Protein AF-A0A9J6EIH0-F1 (afdb_monomer)

Sequence (107 aa):
MSEAVHRKGAPLRNCWAFIDGTARPICRPSQDQRLYFSGHKRLHVLKYQSLMCPNGLTCQLDGPYTGRRHDAGILRDSQLYEKLDALALDKKFVIYGDPAYPLRPLL

Solvent-accessible surface area (backbone atoms only — not comparable to full-atom values): 6134 Å² total; per-residue (Å²): 108,20,59,61,49,25,76,74,68,44,91,52,69,40,39,58,34,35,44,50,73,48,73,43,80,49,76,83,54,94,64,72,44,75,46,25,35,18,81,91,79,71,43,32,23,39,24,31,43,36,34,30,31,86,88,71,48,75,76,44,78,46,73,83,36,54,23,60,63,50,60,44,54,49,51,62,75,65,42,52,63,64,57,45,63,74,67,38,80,93,57,83,50,23,31,48,60,59,88,67,47,77,91,47,92,54,72

Nearest PDB structures (foldseek):
  5uka-assembly1_B  TM=4.154E-01  e=6.090E-01  Salmonella enterica subsp. enterica serovar Typhimurium str. LT2
  4ma9-assembly1_B  TM=4.136E-01  e=5.708E-01  Salmonella enterica subsp. enterica serovar Typhimurium
  5y63-assembly1_A  TM=3.978E-01  e=1.022E+00  Enterococcus faecalis V583
  5hqp-assembly1_B  TM=3.906E-01  e=8.417E-01  Homo sapiens
  3sbc-assembly1_E  TM=3.090E-01  e=8.417E-01  Saccharomyces cerevisiae

Structure (mmCIF, N/CA/C/O backbone):
data_AF-A0A9J6EIH0-F1
#
_entry.id   AF-A0A9J6EIH0-F1
#
loop_
_atom_site.group_PDB
_atom_site.id
_atom_site.type_symbol
_atom_site.label_atom_id
_atom_site.label_alt_id
_atom_site.label_comp_id
_atom_site.label_asym_id
_atom_site.label_entity_id
_atom_site.label_seq_id
_atom_site.pdbx_PDB_ins_code
_atom_site.Cartn_x
_atom_site.Cartn_y
_atom_site.Cartn_z
_atom_site.occupancy
_atom_site.B_iso_or_equiv
_atom_site.auth_seq_id
_atom_site.auth_comp_id
_atom_site.auth_asym_id
_atom_site.auth_atom_id
_atom_site.pdbx_PDB_model_num
ATOM 1 N N . MET A 1 1 ? -12.196 -8.267 16.743 1.00 66.38 1 MET A N 1
ATOM 2 C CA . MET A 1 1 ? -10.875 -8.243 16.071 1.00 66.38 1 MET A CA 1
ATOM 3 C C . MET A 1 1 ? -10.103 -6.987 16.442 1.00 66.38 1 MET A C 1
ATOM 5 O O . MET A 1 1 ? -9.006 -7.121 16.964 1.00 66.38 1 MET A O 1
ATOM 9 N N . SER A 1 2 ? -10.696 -5.800 16.298 1.00 79.88 2 SER A N 1
ATOM 10 C CA . SER A 1 2 ? -10.081 -4.532 16.719 1.00 79.88 2 SER A CA 1
ATOM 11 C C . SER A 1 2 ? -9.688 -4.478 18.205 1.00 79.88 2 SER A C 1
ATOM 13 O O . SER A 1 2 ? -8.627 -3.971 18.543 1.00 79.88 2 SER A O 1
ATOM 15 N N . GLU A 1 3 ? -10.482 -5.091 19.088 1.00 84.44 3 GLU A N 1
ATOM 16 C CA . GLU A 1 3 ? -10.180 -5.192 20.525 1.00 84.44 3 GLU A CA 1
ATOM 17 C C . GLU A 1 3 ? -8.858 -5.925 20.813 1.00 84.44 3 GLU A C 1
ATOM 19 O O . GLU A 1 3 ? -8.098 -5.527 21.690 1.00 84.44 3 GLU A O 1
ATOM 24 N N . ALA A 1 4 ? -8.540 -6.978 20.052 1.00 84.56 4 ALA A N 1
ATOM 25 C CA . ALA A 1 4 ? -7.280 -7.700 20.217 1.00 84.56 4 ALA A CA 1
ATOM 26 C C . ALA A 1 4 ? -6.082 -6.841 19.780 1.00 84.56 4 ALA A C 1
ATOM 28 O O . ALA A 1 4 ? -5.045 -6.860 20.438 1.00 84.56 4 ALA A O 1
ATOM 29 N N . VAL A 1 5 ? -6.251 -6.050 18.714 1.00 86.94 5 VAL A N 1
ATOM 30 C CA . VAL A 1 5 ? -5.249 -5.085 18.237 1.00 86.94 5 VAL A CA 1
ATOM 31 C C . VAL A 1 5 ? -5.032 -3.981 19.281 1.00 86.94 5 VAL A C 1
ATOM 33 O O . VAL A 1 5 ? -3.892 -3.689 19.637 1.00 86.94 5 VAL A O 1
ATOM 36 N N . HIS A 1 6 ? -6.109 -3.441 19.861 1.00 88.88 6 HIS A N 1
ATOM 37 C CA . HIS A 1 6 ? -6.043 -2.445 20.937 1.00 88.88 6 HIS A CA 1
ATOM 38 C C . HIS A 1 6 ? -5.344 -2.985 22.192 1.00 88.88 6 HIS A C 1
ATOM 40 O O . HIS A 1 6 ? -4.426 -2.354 22.709 1.00 88.88 6 HIS A O 1
ATOM 46 N N . ARG A 1 7 ? -5.691 -4.201 22.640 1.00 90.56 7 ARG A N 1
ATOM 47 C CA . ARG A 1 7 ? -5.036 -4.866 23.785 1.00 90.56 7 ARG A CA 1
ATOM 48 C C . ARG A 1 7 ? -3.545 -5.114 23.579 1.00 90.56 7 ARG A C 1
ATOM 50 O O . ARG A 1 7 ? -2.813 -5.237 24.556 1.00 90.56 7 ARG A O 1
ATOM 57 N N . LYS A 1 8 ? -3.089 -5.200 22.329 1.00 88.62 8 LYS A N 1
ATOM 58 C CA . LYS A 1 8 ? -1.666 -5.300 21.978 1.00 88.62 8 LYS A CA 1
ATOM 59 C C . LYS A 1 8 ? -0.943 -3.947 21.956 1.00 88.62 8 LYS A C 1
ATOM 61 O O . LYS A 1 8 ? 0.248 -3.927 21.669 1.00 88.62 8 LYS A O 1
ATOM 66 N N . GLY A 1 9 ? -1.621 -2.851 22.302 1.00 89.06 9 GLY A N 1
ATOM 67 C CA . GLY A 1 9 ? -1.029 -1.520 22.458 1.00 89.06 9 GLY A CA 1
ATOM 68 C C . GLY A 1 9 ? -1.378 -0.532 21.346 1.00 89.06 9 GLY A C 1
ATOM 69 O O . GLY A 1 9 ? -0.853 0.577 21.345 1.00 89.06 9 GLY A O 1
ATOM 70 N N . ALA A 1 10 ? -2.255 -0.893 20.404 1.00 88.25 10 ALA A N 1
ATOM 71 C CA . ALA A 1 10 ? -2.708 0.061 19.400 1.00 88.25 10 ALA A CA 1
ATOM 72 C C . ALA A 1 10 ? -3.577 1.168 20.025 1.00 88.25 10 ALA A C 1
ATOM 74 O O . ALA A 1 10 ? -4.452 0.864 20.837 1.00 88.25 10 ALA A O 1
ATOM 75 N N . PRO A 1 11 ? -3.417 2.439 19.622 1.00 87.56 11 PRO A N 1
ATOM 76 C CA . PRO A 1 11 ? -4.151 3.551 20.225 1.00 87.56 11 PRO A CA 1
ATOM 77 C C . PRO A 1 11 ? -5.651 3.542 19.897 1.00 87.56 11 PRO A C 1
ATOM 79 O O . PRO A 1 11 ? -6.459 3.980 20.715 1.00 87.56 11 PRO A O 1
ATOM 82 N N . LEU A 1 12 ? -6.046 3.035 18.723 1.00 87.44 12 LEU A N 1
ATOM 83 C CA . LEU A 1 12 ? -7.437 3.069 18.264 1.00 87.44 12 LEU A CA 1
ATOM 84 C C . LEU A 1 12 ? -8.148 1.736 18.508 1.00 87.44 12 LEU A C 1
ATOM 86 O O . LEU A 1 12 ? -7.576 0.655 18.374 1.00 87.44 12 LEU A O 1
ATOM 90 N N . ARG A 1 13 ? -9.442 1.825 18.828 1.00 86.38 13 ARG A N 1
ATOM 91 C CA . ARG A 1 13 ? -10.303 0.674 19.161 1.00 86.38 13 ARG A CA 1
A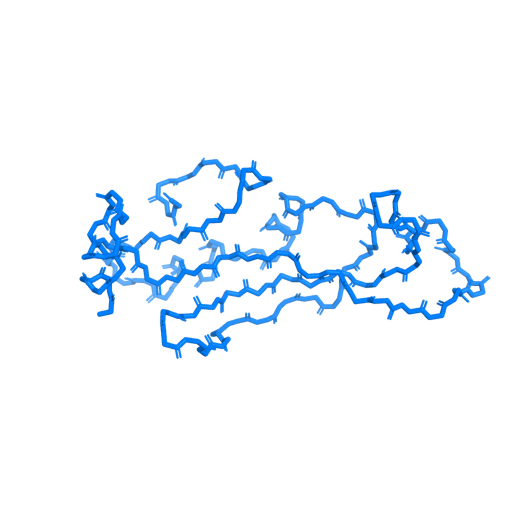TOM 92 C C . ARG A 1 13 ? -11.036 0.073 17.964 1.00 86.38 13 ARG A C 1
ATOM 94 O O . ARG A 1 13 ? -11.700 -0.952 18.099 1.00 86.38 13 ARG A O 1
ATOM 101 N N . ASN A 1 14 ? -10.932 0.704 16.800 1.00 87.00 14 ASN A N 1
ATOM 102 C CA . ASN A 1 14 ? -11.656 0.367 15.575 1.00 87.00 14 ASN A CA 1
ATOM 103 C C . ASN A 1 14 ? -10.727 -0.010 14.405 1.00 87.00 14 ASN A C 1
ATOM 105 O O . ASN A 1 14 ? -11.162 0.015 13.254 1.00 87.00 14 ASN A O 1
ATOM 109 N N . CYS A 1 15 ? -9.475 -0.391 14.689 1.00 88.00 15 CYS A N 1
ATOM 110 C CA . CYS A 1 15 ? -8.572 -0.939 13.677 1.00 88.00 15 CYS A CA 1
ATOM 111 C C . CYS A 1 15 ? -9.110 -2.278 13.143 1.00 88.00 15 CYS A C 1
ATOM 113 O O . CYS A 1 15 ? -9.326 -3.220 13.913 1.00 88.00 15 CYS A O 1
ATOM 115 N N . TRP A 1 16 ? -9.351 -2.360 11.836 1.00 85.81 16 TRP A N 1
ATOM 116 C CA . TRP A 1 16 ? -9.971 -3.521 11.193 1.00 85.81 16 TRP A CA 1
ATOM 117 C C . TRP A 1 16 ? -9.024 -4.288 10.273 1.00 85.81 16 TRP A C 1
ATOM 119 O O . TRP A 1 16 ? -9.268 -5.469 10.042 1.00 85.81 16 TRP A O 1
ATOM 129 N N . ALA A 1 17 ? -7.969 -3.644 9.771 1.00 90.56 17 ALA A N 1
ATOM 130 C CA . ALA A 1 17 ? -6.999 -4.242 8.868 1.00 90.56 17 ALA A CA 1
ATOM 131 C C . ALA A 1 17 ? -5.685 -3.448 8.836 1.00 90.56 17 ALA A C 1
ATOM 133 O O . ALA A 1 17 ? -5.590 -2.346 9.377 1.00 90.56 17 ALA A O 1
ATOM 134 N N . PHE A 1 18 ? -4.685 -4.018 8.173 1.00 92.25 18 PHE A N 1
ATOM 135 C CA . PHE A 1 18 ? -3.362 -3.445 7.980 1.00 92.25 18 PHE A CA 1
ATOM 136 C C . PHE A 1 18 ? -3.057 -3.362 6.486 1.00 92.25 18 PHE A C 1
ATOM 138 O O . PHE A 1 18 ? -3.243 -4.350 5.775 1.00 92.25 18 PHE A O 1
ATOM 145 N N . ILE A 1 19 ? -2.604 -2.208 6.007 1.00 92.81 19 ILE A N 1
ATOM 146 C CA . ILE A 1 19 ? -2.193 -1.997 4.620 1.00 92.81 19 ILE A CA 1
ATOM 147 C C . ILE A 1 19 ? -0.674 -2.016 4.517 1.00 92.81 19 ILE A C 1
ATOM 149 O O . ILE A 1 19 ? 0.019 -1.345 5.279 1.00 92.81 19 ILE A O 1
ATOM 153 N N . ASP A 1 20 ? -0.158 -2.769 3.551 1.00 92.50 20 ASP A N 1
ATOM 154 C CA . ASP A 1 20 ? 1.274 -2.795 3.270 1.00 92.50 20 ASP A CA 1
ATOM 155 C C . ASP A 1 20 ? 1.566 -2.995 1.778 1.00 92.50 20 ASP A C 1
ATOM 157 O O . ASP A 1 20 ? 0.814 -3.652 1.046 1.00 92.50 20 ASP A O 1
ATOM 161 N N . GLY A 1 21 ? 2.669 -2.394 1.330 1.00 92.81 21 GLY A N 1
ATOM 162 C CA . GLY A 1 21 ? 3.218 -2.525 -0.011 1.00 92.81 21 GLY A CA 1
ATOM 163 C C . GLY A 1 21 ? 4.305 -3.599 -0.063 1.00 92.81 21 GLY A C 1
ATOM 164 O O . GLY A 1 21 ? 5.398 -3.436 0.469 1.00 92.81 21 GLY A O 1
ATOM 165 N N . THR A 1 22 ? 4.069 -4.691 -0.788 1.00 92.62 22 THR A N 1
ATOM 166 C CA . THR A 1 22 ? 5.065 -5.754 -0.983 1.00 92.62 22 THR A CA 1
ATOM 167 C C . THR A 1 22 ? 5.743 -5.643 -2.345 1.00 92.62 22 THR A C 1
ATOM 169 O O . THR A 1 22 ? 5.092 -5.647 -3.389 1.00 92.62 22 THR A O 1
ATOM 172 N N . ALA A 1 23 ? 7.078 -5.628 -2.356 1.00 94.62 23 ALA A N 1
ATOM 173 C CA . ALA A 1 23 ? 7.877 -5.740 -3.575 1.00 94.62 23 ALA A CA 1
ATOM 174 C C . ALA A 1 23 ? 8.283 -7.202 -3.828 1.00 94.62 23 ALA A C 1
ATOM 176 O O . ALA A 1 23 ? 8.976 -7.814 -3.015 1.00 94.62 23 ALA A O 1
ATOM 177 N N . ARG A 1 24 ? 7.878 -7.762 -4.970 1.00 96.12 24 ARG A N 1
ATOM 178 C CA . ARG A 1 24 ? 8.217 -9.119 -5.416 1.00 96.12 24 ARG A CA 1
ATOM 179 C C . ARG A 1 24 ? 9.326 -9.060 -6.472 1.00 96.12 24 ARG A C 1
ATOM 181 O O . ARG A 1 24 ? 9.097 -8.467 -7.528 1.00 96.12 24 ARG A O 1
ATOM 188 N N . PRO A 1 25 ? 10.509 -9.642 -6.207 1.00 96.81 25 PRO A N 1
ATOM 189 C CA . PRO A 1 25 ? 11.594 -9.724 -7.181 1.00 96.81 25 PRO A CA 1
ATOM 190 C C . PRO A 1 25 ? 11.160 -10.393 -8.486 1.00 96.81 25 PRO A C 1
ATOM 192 O O . PRO A 1 25 ? 10.445 -11.393 -8.465 1.00 96.81 25 PRO A O 1
ATOM 195 N N . ILE A 1 26 ? 11.638 -9.862 -9.607 1.00 96.81 26 ILE A N 1
ATOM 196 C CA . ILE A 1 26 ? 11.500 -10.449 -10.942 1.00 96.81 26 ILE A CA 1
ATOM 197 C C . ILE A 1 26 ? 12.856 -10.476 -11.654 1.00 96.81 26 ILE A C 1
ATOM 199 O O . ILE A 1 26 ? 13.788 -9.750 -11.293 1.00 96.81 26 ILE A O 1
ATOM 203 N N . CYS A 1 27 ? 12.963 -11.294 -12.702 1.00 96.75 27 CYS A N 1
ATOM 204 C CA . CYS A 1 27 ? 14.090 -11.228 -13.627 1.00 96.75 27 CYS A CA 1
ATOM 205 C C . CYS A 1 27 ? 14.175 -9.839 -14.279 1.00 96.75 27 CYS A C 1
ATOM 207 O O . CYS A 1 27 ? 13.167 -9.148 -14.430 1.00 96.75 27 CYS A O 1
ATOM 209 N N . ARG A 1 28 ? 15.382 -9.433 -14.691 1.00 96.19 28 ARG A N 1
ATOM 210 C CA . ARG A 1 28 ? 15.587 -8.183 -15.437 1.00 96.19 28 ARG A CA 1
ATOM 211 C C . ARG A 1 28 ? 14.772 -8.240 -16.738 1.00 96.19 28 ARG A C 1
ATOM 213 O O . ARG A 1 28 ? 15.084 -9.085 -17.576 1.00 96.19 28 ARG A O 1
ATOM 220 N N . PRO A 1 29 ? 13.771 -7.367 -16.934 1.00 94.88 29 PRO A N 1
ATOM 221 C CA . PRO A 1 29 ? 12.986 -7.389 -18.158 1.00 94.88 29 PRO A CA 1
ATOM 222 C C . PRO A 1 29 ? 13.800 -6.813 -19.324 1.00 94.88 29 PRO A C 1
ATOM 224 O O . PRO A 1 29 ? 14.678 -5.965 -19.133 1.00 94.88 29 PRO A O 1
ATOM 227 N N . SER A 1 30 ? 13.514 -7.299 -20.532 1.00 96.62 30 SER A N 1
ATOM 228 C CA . SER A 1 30 ? 14.168 -6.866 -21.774 1.00 96.62 30 SER A CA 1
ATOM 229 C C . SER A 1 30 ? 13.670 -5.505 -22.268 1.00 96.62 30 SER A C 1
ATOM 231 O O . SER A 1 30 ? 14.414 -4.787 -22.930 1.00 96.62 30 SER A O 1
ATOM 233 N N . GLN A 1 31 ? 12.437 -5.137 -21.912 1.00 94.50 31 GLN A N 1
ATOM 234 C CA . GLN A 1 31 ? 11.800 -3.857 -22.222 1.00 94.50 31 GLN A CA 1
ATOM 235 C C . GLN A 1 31 ? 11.496 -3.093 -20.928 1.00 94.50 31 GLN A C 1
ATOM 237 O O . GLN A 1 31 ? 11.339 -3.697 -19.867 1.00 94.50 31 GLN A O 1
ATOM 242 N N . ASP A 1 32 ? 11.460 -1.760 -21.006 1.00 93.75 32 ASP A N 1
ATOM 243 C CA . ASP A 1 32 ? 11.060 -0.861 -19.911 1.00 93.75 32 ASP A CA 1
ATOM 244 C C . ASP A 1 32 ? 11.726 -1.122 -18.555 1.00 93.75 32 ASP A C 1
ATOM 246 O O . ASP A 1 32 ? 11.179 -0.852 -17.484 1.00 93.75 32 ASP A O 1
ATOM 250 N N . GLN A 1 33 ? 12.969 -1.599 -18.588 1.00 94.38 33 GLN A N 1
ATOM 251 C CA . GLN A 1 33 ? 13.722 -2.028 -17.415 1.00 94.38 33 GLN A CA 1
ATOM 252 C C . GLN A 1 33 ? 13.700 -1.018 -16.258 1.00 94.38 33 GLN A C 1
ATOM 254 O O . GLN A 1 33 ? 13.550 -1.385 -15.090 1.00 94.38 33 GLN A O 1
ATOM 259 N N . ARG A 1 34 ? 13.820 0.271 -16.585 1.00 94.25 34 ARG A N 1
ATOM 260 C CA . ARG A 1 34 ? 13.842 1.363 -15.604 1.00 94.25 34 ARG A CA 1
ATOM 261 C C . ARG A 1 34 ? 12.523 1.514 -14.841 1.00 94.25 34 ARG A C 1
ATOM 263 O O . ARG A 1 34 ? 12.550 2.015 -13.722 1.00 94.25 34 ARG A O 1
ATOM 270 N N . LEU A 1 35 ? 11.388 1.099 -15.409 1.00 94.94 35 LEU A N 1
ATOM 271 C CA . LEU A 1 35 ? 10.087 1.152 -14.731 1.00 94.94 35 LEU A CA 1
ATOM 272 C C . LEU A 1 35 ? 10.000 0.119 -13.605 1.00 94.94 35 LEU A C 1
ATOM 274 O O . LEU A 1 35 ? 9.407 0.385 -12.558 1.00 94.94 35 LEU A O 1
ATOM 278 N N . TYR A 1 36 ? 10.620 -1.040 -13.808 1.00 95.50 36 TYR A N 1
ATOM 279 C CA . TYR A 1 36 ? 10.580 -2.156 -12.869 1.00 95.50 36 TYR A CA 1
ATOM 280 C C . TYR A 1 36 ? 11.730 -2.148 -11.864 1.00 95.50 36 TYR A C 1
ATOM 282 O O . TYR A 1 36 ? 11.670 -2.857 -10.865 1.00 95.50 36 TYR A O 1
ATOM 290 N N . PHE A 1 37 ? 12.771 -1.347 -12.076 1.00 95.19 37 PHE A N 1
ATOM 291 C CA . PHE A 1 37 ? 13.868 -1.234 -11.121 1.00 95.19 37 PHE A CA 1
ATOM 292 C C . PHE A 1 37 ? 13.459 -0.418 -9.884 1.00 95.19 37 PHE A C 1
ATOM 294 O O . PHE A 1 37 ? 13.132 0.764 -9.982 1.00 95.19 37 PHE A O 1
ATOM 301 N N . SER A 1 38 ? 13.515 -1.032 -8.699 1.00 92.94 38 SER A N 1
ATOM 302 C CA . SER A 1 38 ? 13.333 -0.327 -7.428 1.00 92.94 38 SER A CA 1
ATOM 303 C C . SER A 1 38 ? 14.677 0.165 -6.906 1.00 92.94 38 SER A C 1
ATOM 305 O O . SER A 1 38 ? 15.530 -0.636 -6.532 1.00 92.94 38 SER A O 1
ATOM 307 N N . GLY A 1 39 ? 14.852 1.485 -6.808 1.00 91.38 39 GLY A N 1
ATOM 308 C CA . GLY A 1 39 ? 16.068 2.072 -6.232 1.00 91.38 39 GLY A CA 1
ATOM 309 C C . GLY A 1 39 ? 16.272 1.713 -4.756 1.00 91.38 39 GLY A C 1
ATOM 310 O O . GLY A 1 39 ? 17.395 1.450 -4.337 1.00 91.38 39 GLY A O 1
ATOM 311 N N . HIS A 1 40 ? 15.184 1.622 -3.983 1.00 88.50 40 HIS A N 1
ATOM 312 C CA . HIS A 1 40 ? 15.237 1.271 -2.561 1.00 88.50 40 HIS A CA 1
ATOM 313 C C . HIS A 1 40 ? 15.675 -0.186 -2.335 1.00 88.50 40 HIS A C 1
ATOM 315 O O . HIS A 1 40 ? 16.504 -0.447 -1.468 1.00 88.50 40 HIS A O 1
ATOM 321 N N . LYS A 1 41 ? 15.159 -1.136 -3.130 1.00 91.06 41 LYS A N 1
ATOM 322 C CA . LYS A 1 41 ? 15.536 -2.559 -3.030 1.00 91.06 41 LYS A CA 1
ATOM 323 C C . LYS A 1 41 ? 16.756 -2.934 -3.883 1.00 91.06 41 LYS A C 1
ATOM 325 O O . LYS A 1 41 ? 17.305 -4.010 -3.694 1.00 91.06 41 LYS A O 1
ATOM 330 N N . ARG A 1 42 ? 17.186 -2.056 -4.798 1.00 93.94 42 ARG A N 1
ATOM 331 C CA . ARG A 1 42 ? 18.300 -2.245 -5.750 1.00 93.94 42 ARG A CA 1
ATOM 332 C C . ARG A 1 42 ? 18.137 -3.458 -6.681 1.00 93.94 42 ARG A C 1
ATOM 334 O O . ARG A 1 42 ? 19.122 -4.064 -7.090 1.00 93.94 42 ARG A O 1
ATOM 341 N N . LEU A 1 43 ? 16.898 -3.806 -7.032 1.00 95.94 43 LEU A N 1
ATOM 342 C CA . LEU A 1 43 ? 16.572 -4.926 -7.925 1.00 95.94 43 LEU A CA 1
ATOM 343 C C . LEU A 1 43 ? 15.259 -4.685 -8.694 1.00 95.94 43 LEU A C 1
ATOM 345 O O . LEU A 1 43 ? 14.511 -3.757 -8.374 1.00 95.94 43 LEU A O 1
ATOM 349 N N . HIS A 1 44 ? 14.991 -5.495 -9.726 1.00 97.00 44 HIS A N 1
ATOM 350 C CA . HIS A 1 44 ? 13.752 -5.405 -10.513 1.00 97.00 44 HIS A CA 1
ATOM 351 C C . HIS A 1 44 ? 12.605 -6.071 -9.766 1.00 97.00 44 HIS A C 1
ATOM 353 O O . HIS A 1 44 ? 12.717 -7.227 -9.365 1.00 97.00 44 HIS A O 1
ATOM 359 N N . VAL A 1 45 ? 11.509 -5.345 -9.574 1.00 97.00 45 VAL A N 1
ATOM 360 C CA . VAL A 1 45 ? 10.367 -5.800 -8.785 1.00 97.00 45 VAL A CA 1
ATOM 361 C C . VAL A 1 45 ? 9.045 -5.463 -9.455 1.00 97.00 45 VAL A C 1
ATOM 363 O O . VAL A 1 45 ? 8.911 -4.458 -10.158 1.00 97.00 45 VAL A O 1
ATOM 366 N N . LEU A 1 46 ? 8.048 -6.279 -9.137 1.00 96.44 46 LEU A N 1
ATOM 367 C CA . LEU A 1 46 ? 6.643 -5.901 -9.193 1.00 96.44 46 LEU A CA 1
ATOM 368 C C . LEU A 1 46 ? 6.181 -5.557 -7.785 1.00 96.44 46 LEU A C 1
ATOM 370 O O . LEU A 1 46 ? 6.478 -6.283 -6.836 1.00 96.44 46 LEU A O 1
ATOM 374 N N . LYS A 1 47 ? 5.470 -4.446 -7.639 1.00 95.31 47 LYS A N 1
ATOM 375 C CA . LYS A 1 47 ? 4.868 -4.060 -6.367 1.00 95.31 47 LYS A CA 1
ATOM 376 C C . LYS A 1 47 ? 3.416 -4.510 -6.302 1.00 95.31 47 LYS A C 1
ATOM 378 O O . LYS A 1 47 ? 2.721 -4.511 -7.311 1.00 95.31 47 LYS A O 1
ATOM 383 N N . TYR A 1 48 ? 2.974 -4.852 -5.106 1.00 95.38 48 TYR A N 1
ATOM 384 C CA . TYR A 1 48 ? 1.596 -5.189 -4.790 1.00 95.38 48 TYR A CA 1
ATOM 385 C C . TYR A 1 48 ? 1.204 -4.455 -3.520 1.00 95.38 48 TYR A C 1
ATOM 387 O O . TYR A 1 48 ? 2.041 -4.261 -2.641 1.00 95.38 48 TYR A O 1
ATOM 395 N N . GLN A 1 49 ? -0.058 -4.076 -3.414 1.00 95.38 49 GLN A N 1
ATOM 396 C CA . GLN A 1 49 ? -0.637 -3.577 -2.178 1.00 95.38 49 GLN A CA 1
ATOM 397 C C . GLN A 1 49 ? -1.548 -4.652 -1.615 1.00 95.38 49 GLN A C 1
ATOM 399 O O . GLN A 1 49 ? -2.363 -5.220 -2.339 1.00 95.38 49 GLN A O 1
ATOM 404 N N . SER A 1 50 ? -1.407 -4.941 -0.329 1.00 94.50 50 SER A N 1
ATOM 405 C CA . SER A 1 50 ? -2.267 -5.900 0.349 1.00 94.50 50 SER A CA 1
ATOM 406 C C . SER A 1 50 ? -2.919 -5.276 1.566 1.00 94.50 50 SER A C 1
ATOM 408 O O . SER A 1 50 ? -2.303 -4.465 2.257 1.00 94.50 50 SER A O 1
ATOM 410 N N . LEU A 1 51 ? -4.156 -5.686 1.816 1.00 93.19 51 LEU A N 1
ATOM 411 C CA . LEU A 1 51 ? -4.883 -5.396 3.037 1.00 93.19 51 LEU A CA 1
ATOM 412 C C . LEU A 1 51 ? -5.036 -6.699 3.818 1.00 93.19 51 LEU A C 1
ATOM 414 O O . LEU A 1 51 ? -5.669 -7.648 3.350 1.00 93.19 51 LEU A O 1
ATOM 418 N N . MET A 1 52 ? -4.420 -6.762 4.991 1.00 93.69 52 MET A N 1
ATOM 419 C CA . MET A 1 52 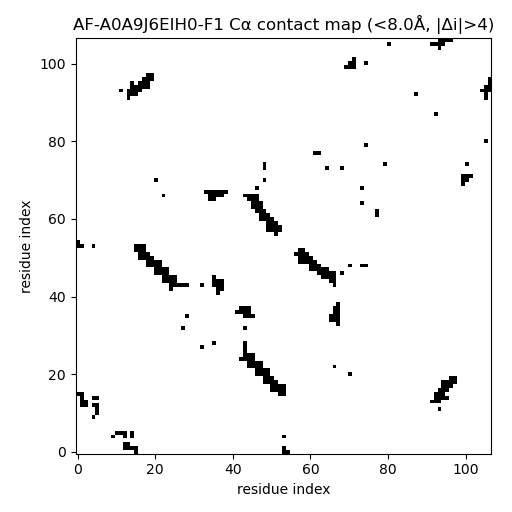? -4.396 -7.933 5.857 1.00 93.69 52 MET A CA 1
ATOM 420 C C . MET A 1 52 ? -5.318 -7.723 7.053 1.00 93.69 52 MET A C 1
ATOM 422 O O . MET A 1 52 ? -5.209 -6.738 7.780 1.00 93.69 52 MET A O 1
ATOM 426 N N . CYS A 1 53 ? -6.216 -8.667 7.287 1.00 90.50 53 CYS A N 1
ATOM 427 C CA . CYS A 1 53 ? -7.069 -8.679 8.461 1.00 90.50 53 CYS A CA 1
ATOM 428 C C . CYS A 1 53 ? -6.278 -9.136 9.715 1.00 90.50 53 CYS A C 1
ATOM 430 O O . CYS A 1 53 ? -5.312 -9.891 9.592 1.00 90.50 53 CYS A O 1
ATOM 432 N N . PRO A 1 54 ? -6.676 -8.749 10.946 1.00 87.38 54 PRO A N 1
ATOM 433 C CA . PRO A 1 54 ? -5.944 -9.068 12.181 1.00 87.38 54 PRO A CA 1
ATOM 434 C C . PRO A 1 54 ? -5.752 -10.560 12.483 1.00 87.38 54 PRO A C 1
ATOM 436 O O . PRO A 1 54 ? -4.952 -10.917 13.341 1.00 87.38 54 PRO A O 1
ATOM 439 N N . ASN A 1 55 ? -6.499 -11.435 11.811 1.00 88.00 55 ASN A N 1
ATOM 440 C CA . ASN A 1 55 ? -6.348 -12.887 11.884 1.00 88.00 55 ASN A CA 1
ATOM 441 C C . ASN A 1 55 ? -5.295 -13.444 10.902 1.00 88.00 55 ASN A C 1
ATOM 443 O O . ASN A 1 55 ? -5.151 -14.659 10.807 1.00 88.00 55 ASN A O 1
ATOM 447 N N . GLY A 1 56 ? -4.584 -12.582 10.169 1.00 87.00 56 GLY A N 1
ATOM 448 C CA . GLY A 1 56 ? -3.539 -12.953 9.213 1.00 87.00 56 GLY A CA 1
ATOM 449 C C . GLY A 1 56 ? -4.039 -13.256 7.800 1.00 87.00 56 GLY A C 1
ATOM 450 O O . GLY A 1 56 ? -3.229 -13.563 6.929 1.00 87.00 56 GLY A O 1
ATOM 451 N N . LEU A 1 57 ? -5.348 -13.164 7.538 1.00 91.69 57 LEU A N 1
ATOM 452 C CA . LEU A 1 57 ? -5.884 -13.359 6.191 1.00 91.69 57 LEU A CA 1
ATOM 453 C C . LEU A 1 57 ? -5.669 -12.112 5.331 1.00 91.69 57 LEU A C 1
ATOM 455 O O . LEU A 1 57 ? -5.969 -10.997 5.756 1.00 91.69 57 LEU A O 1
ATOM 459 N N . THR A 1 58 ? -5.206 -12.297 4.096 1.00 91.94 58 THR A N 1
ATOM 460 C CA . THR A 1 58 ? -5.196 -11.228 3.091 1.00 91.94 58 THR A CA 1
ATOM 461 C C . THR A 1 58 ? -6.610 -11.038 2.555 1.00 91.94 58 THR A C 1
ATOM 463 O O . THR A 1 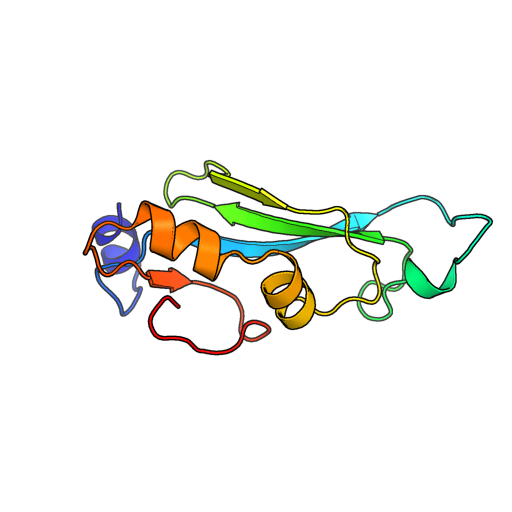58 ? -7.142 -11.893 1.854 1.00 91.94 58 THR A O 1
ATOM 466 N N . CYS A 1 59 ? -7.215 -9.911 2.905 1.00 89.38 59 CYS A N 1
ATOM 467 C CA . CYS A 1 59 ? -8.590 -9.565 2.569 1.00 89.38 59 CYS A CA 1
ATOM 468 C C . CYS A 1 59 ? -8.686 -8.839 1.216 1.00 89.38 59 CYS A C 1
ATOM 470 O O . CYS A 1 59 ? -9.715 -8.910 0.552 1.00 89.38 59 CYS A O 1
ATOM 472 N N . GLN A 1 60 ? -7.598 -8.205 0.767 1.00 91.38 60 GLN A N 1
ATOM 473 C CA . GLN A 1 60 ? -7.464 -7.673 -0.590 1.00 91.38 60 GLN A CA 1
ATOM 474 C C . GLN A 1 60 ? -6.001 -7.729 -1.033 1.00 91.38 60 GLN A C 1
ATOM 476 O O . GLN A 1 60 ? -5.102 -7.456 -0.236 1.00 91.38 60 GLN A O 1
ATOM 481 N N . LEU A 1 61 ? -5.768 -8.049 -2.304 1.00 93.38 61 LEU A N 1
ATOM 482 C CA . LEU A 1 61 ? -4.466 -7.965 -2.958 1.00 93.38 61 LEU A CA 1
ATOM 483 C C . LEU A 1 61 ? -4.639 -7.250 -4.296 1.00 93.38 61 LEU A C 1
ATOM 485 O O . LEU A 1 61 ? -5.485 -7.641 -5.095 1.00 93.38 61 LEU A O 1
ATOM 489 N N . ASP A 1 62 ? -3.843 -6.215 -4.525 1.00 94.62 62 ASP A N 1
ATOM 490 C CA . ASP A 1 62 ? -3.970 -5.325 -5.671 1.00 94.62 62 ASP A CA 1
ATOM 491 C C . ASP A 1 62 ? -2.606 -5.123 -6.354 1.00 94.62 62 ASP A C 1
ATOM 493 O O . ASP A 1 62 ? -1.561 -5.070 -5.694 1.00 94.62 62 ASP A O 1
ATOM 497 N N . GLY A 1 63 ? -2.605 -5.051 -7.685 1.00 93.69 63 GLY A N 1
ATOM 498 C CA . GLY A 1 63 ? -1.406 -5.027 -8.528 1.00 93.69 63 GLY A CA 1
ATOM 499 C C . GLY A 1 63 ? -1.499 -6.005 -9.707 1.00 93.69 63 GLY A C 1
ATOM 500 O O . GLY A 1 63 ? -2.562 -6.577 -9.946 1.00 93.69 63 GLY A O 1
ATOM 501 N N . PRO A 1 64 ? -0.398 -6.231 -10.446 1.00 94.62 64 PRO A N 1
ATOM 502 C CA . PRO A 1 64 ? 0.950 -5.717 -10.202 1.00 94.62 64 PRO A CA 1
ATOM 503 C C . PRO A 1 64 ? 1.147 -4.242 -10.583 1.00 94.62 64 PRO A C 1
ATOM 505 O O . PRO A 1 64 ? 0.634 -3.757 -11.586 1.00 94.62 64 PRO A O 1
ATOM 508 N N . TYR A 1 65 ? 2.007 -3.565 -9.826 1.00 94.94 65 TYR A N 1
ATOM 509 C CA . TYR A 1 65 ? 2.479 -2.204 -10.070 1.00 94.94 65 TYR A CA 1
ATOM 510 C C . TYR A 1 65 ? 3.959 -2.187 -10.457 1.00 94.94 65 TYR A C 1
ATOM 512 O O . TYR A 1 65 ? 4.743 -3.061 -10.071 1.00 94.94 65 TYR A O 1
ATOM 520 N N . THR A 1 66 ? 4.373 -1.157 -11.196 1.00 93.81 66 THR A N 1
ATOM 521 C CA . THR A 1 66 ? 5.781 -0.975 -11.569 1.00 93.81 66 THR A CA 1
ATOM 522 C C . THR A 1 66 ? 6.647 -0.686 -10.338 1.00 93.81 66 THR A C 1
ATOM 524 O O . THR A 1 66 ? 6.242 0.027 -9.417 1.00 93.81 66 THR A O 1
ATOM 527 N N . GLY A 1 67 ? 7.868 -1.229 -10.313 1.00 89.12 67 GLY A N 1
ATOM 528 C CA . GLY A 1 67 ? 8.769 -1.154 -9.156 1.00 89.12 67 GLY A CA 1
ATOM 529 C C . GLY A 1 67 ? 9.180 0.258 -8.726 1.00 89.12 67 GLY A C 1
ATOM 530 O O . GLY A 1 67 ? 9.564 0.462 -7.571 1.00 89.12 67 GLY A O 1
ATOM 531 N N . ARG A 1 68 ? 9.056 1.240 -9.627 1.00 88.44 68 ARG A N 1
ATOM 532 C CA . ARG A 1 68 ? 9.299 2.665 -9.360 1.00 88.44 68 ARG A CA 1
ATOM 533 C C . ARG A 1 68 ? 8.174 3.351 -8.569 1.00 88.44 68 ARG A C 1
ATOM 535 O O . ARG A 1 68 ? 8.404 4.427 -8.022 1.00 88.44 68 ARG A O 1
ATOM 542 N N . ARG A 1 69 ? 6.959 2.795 -8.520 1.00 89.94 69 ARG A N 1
ATOM 543 C CA . ARG A 1 69 ? 5.824 3.446 -7.842 1.00 89.94 69 ARG A CA 1
ATOM 544 C C . ARG A 1 69 ? 6.031 3.498 -6.328 1.00 89.94 69 ARG A C 1
ATOM 546 O O . ARG A 1 69 ? 6.506 2.539 -5.725 1.00 89.94 69 ARG A O 1
ATOM 553 N N . HIS A 1 70 ? 5.675 4.625 -5.717 1.00 89.12 70 HIS A N 1
ATOM 554 C CA . HIS A 1 70 ? 5.616 4.775 -4.261 1.00 89.12 70 HIS A CA 1
ATOM 555 C C . HIS A 1 70 ? 4.288 4.243 -3.729 1.00 89.12 70 HIS A C 1
ATOM 557 O O . HIS A 1 70 ? 3.294 4.258 -4.454 1.00 89.12 70 HIS A O 1
ATOM 563 N N . ASP A 1 71 ? 4.259 3.834 -2.466 1.00 89.12 71 ASP A N 1
ATOM 564 C CA . ASP A 1 71 ? 3.102 3.141 -1.895 1.00 89.12 71 ASP A CA 1
ATOM 565 C C . ASP A 1 71 ? 1.883 4.079 -1.764 1.00 89.12 71 ASP A C 1
ATOM 567 O O . ASP A 1 71 ? 0.769 3.682 -2.096 1.00 89.12 71 ASP A O 1
ATOM 571 N N . ALA A 1 72 ? 2.095 5.376 -1.497 1.00 88.94 72 ALA A N 1
ATOM 572 C CA . ALA A 1 72 ? 1.059 6.413 -1.634 1.00 88.94 72 ALA A CA 1
ATOM 573 C C . ALA A 1 72 ? 0.477 6.535 -3.056 1.00 88.94 72 ALA A C 1
ATOM 575 O O . ALA A 1 72 ? -0.708 6.823 -3.224 1.00 88.94 72 ALA A O 1
ATOM 576 N N . GLY A 1 73 ? 1.309 6.352 -4.086 1.00 91.00 73 GLY A N 1
ATOM 577 C CA . GLY A 1 73 ? 0.856 6.351 -5.478 1.00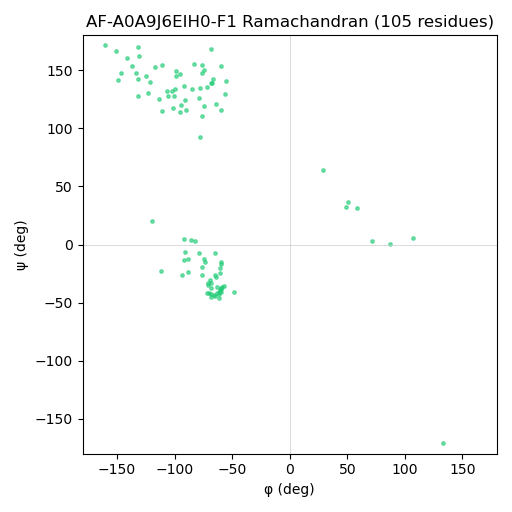 91.00 73 GLY A CA 1
ATOM 578 C C . GLY A 1 73 ? 0.024 5.111 -5.782 1.00 91.00 73 GLY A C 1
ATOM 579 O O . GLY A 1 73 ? -1.040 5.222 -6.373 1.00 91.00 73 GLY A O 1
ATOM 580 N N . ILE A 1 74 ? 0.464 3.955 -5.284 1.00 93.69 74 ILE A N 1
ATOM 581 C CA . ILE A 1 74 ? -0.276 2.696 -5.400 1.00 93.69 74 ILE A CA 1
ATOM 582 C C . ILE A 1 74 ? -1.637 2.794 -4.702 1.00 93.69 74 ILE A C 1
ATOM 584 O O . ILE A 1 74 ? -2.630 2.380 -5.278 1.00 93.69 74 ILE A O 1
ATOM 588 N N . LEU A 1 75 ? -1.714 3.400 -3.513 1.00 91.75 75 LEU A N 1
ATOM 589 C CA . LEU A 1 75 ? -2.985 3.637 -2.817 1.00 91.75 75 LEU A CA 1
ATOM 590 C C . LEU A 1 75 ? -3.962 4.501 -3.624 1.00 91.75 75 LEU A C 1
ATOM 592 O O . LEU A 1 75 ? -5.168 4.279 -3.574 1.00 91.75 75 LEU A O 1
ATOM 596 N N . ARG A 1 76 ? -3.451 5.502 -4.346 1.00 90.56 76 ARG A N 1
ATOM 597 C CA . ARG A 1 76 ? -4.277 6.334 -5.226 1.00 90.56 76 ARG A CA 1
ATOM 598 C C . ARG A 1 76 ? -4.783 5.530 -6.422 1.00 90.56 76 ARG A C 1
ATOM 600 O O . ARG A 1 76 ? -5.955 5.634 -6.761 1.00 90.56 76 ARG A O 1
ATOM 607 N N . ASP A 1 77 ? -3.901 4.756 -7.044 1.00 92.56 77 ASP A N 1
ATOM 608 C CA . ASP A 1 77 ? -4.214 3.990 -8.251 1.00 92.56 77 ASP A CA 1
ATOM 609 C C . ASP A 1 77 ? -5.153 2.803 -7.946 1.00 92.56 77 ASP A C 1
ATOM 611 O O . ASP A 1 77 ? -6.019 2.483 -8.757 1.00 92.56 77 ASP A O 1
ATOM 615 N N . SER A 1 78 ? -5.037 2.190 -6.761 1.00 91.62 78 SER A N 1
ATOM 616 C CA . SER A 1 78 ? -5.841 1.031 -6.346 1.00 91.62 78 SER A CA 1
ATOM 617 C C . SER A 1 78 ? -7.292 1.368 -6.001 1.00 91.62 78 SER A C 1
ATOM 619 O O . SER A 1 78 ? -8.120 0.452 -5.905 1.00 91.62 78 SER A O 1
ATOM 621 N N . GLN A 1 79 ? -7.602 2.656 -5.800 1.00 90.81 79 GLN A N 1
ATOM 622 C CA . GLN A 1 79 ? -8.919 3.154 -5.380 1.00 90.81 79 GLN A CA 1
ATOM 623 C C . GLN A 1 79 ? -9.454 2.422 -4.141 1.00 90.81 79 GLN A C 1
ATOM 625 O O . GLN A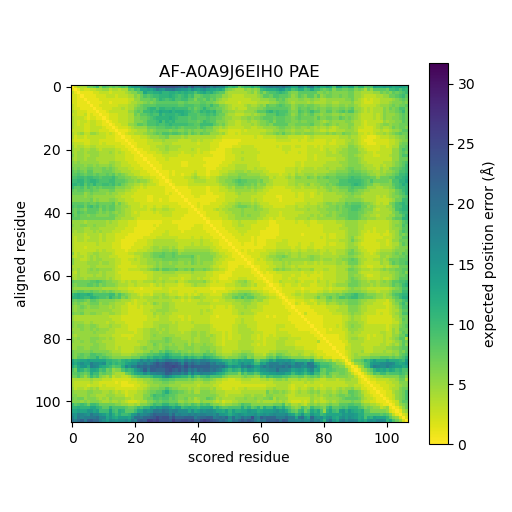 1 79 ? -10.634 2.075 -4.037 1.00 90.81 79 GLN A O 1
ATOM 630 N N . LEU A 1 80 ? -8.549 2.086 -3.216 1.00 88.81 80 LEU A N 1
ATOM 631 C CA . LEU A 1 80 ? -8.890 1.289 -2.044 1.00 88.81 80 LEU A CA 1
ATOM 632 C C . LEU A 1 80 ? -9.962 1.978 -1.192 1.00 88.81 80 LEU A C 1
ATOM 634 O O . LEU A 1 80 ? -10.874 1.309 -0.722 1.00 88.81 80 LEU A O 1
ATOM 638 N N . TYR A 1 81 ? -9.885 3.297 -1.007 1.00 84.62 81 TYR A N 1
ATOM 639 C CA . TYR A 1 81 ? -10.858 4.013 -0.181 1.00 84.62 81 TYR A CA 1
ATOM 640 C C . TYR A 1 81 ? -12.251 3.994 -0.785 1.00 84.62 81 TYR A C 1
ATOM 642 O O . TYR A 1 81 ? -13.205 3.714 -0.077 1.00 84.62 81 TYR A O 1
ATOM 650 N N . GLU A 1 82 ? -12.363 4.210 -2.089 1.00 86.69 82 GLU A N 1
ATOM 651 C CA . GLU A 1 82 ? -13.631 4.190 -2.805 1.00 86.69 82 GLU A CA 1
ATOM 652 C C . GLU A 1 82 ? -14.290 2.806 -2.702 1.00 86.69 82 GLU A C 1
ATOM 654 O O . GLU A 1 82 ? -15.492 2.696 -2.460 1.00 86.69 82 GLU A O 1
ATOM 659 N N . LYS A 1 83 ? -13.487 1.736 -2.806 1.00 86.44 83 LYS A N 1
ATOM 660 C CA . LYS A 1 83 ? -13.943 0.354 -2.591 1.00 86.44 83 LYS A CA 1
ATOM 661 C C . LYS A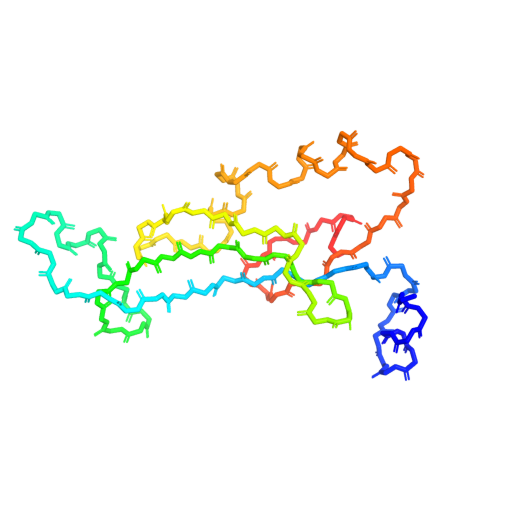 1 83 ? -14.417 0.129 -1.152 1.00 86.44 83 LYS A C 1
ATOM 663 O O . LYS A 1 83 ? -15.425 -0.539 -0.942 1.00 86.44 83 LYS A O 1
ATOM 668 N N . LEU A 1 84 ? -13.706 0.671 -0.165 1.00 83.25 84 LEU A N 1
ATOM 669 C CA . LEU A 1 84 ? -14.056 0.525 1.249 1.00 83.25 84 LEU A CA 1
ATOM 670 C C . LEU A 1 84 ? -15.294 1.333 1.631 1.00 83.25 84 LEU A C 1
ATOM 672 O O . LEU A 1 84 ? -16.152 0.801 2.326 1.00 83.25 84 LEU A O 1
ATOM 676 N N . ASP A 1 85 ? -15.421 2.566 1.149 1.00 82.94 85 ASP A N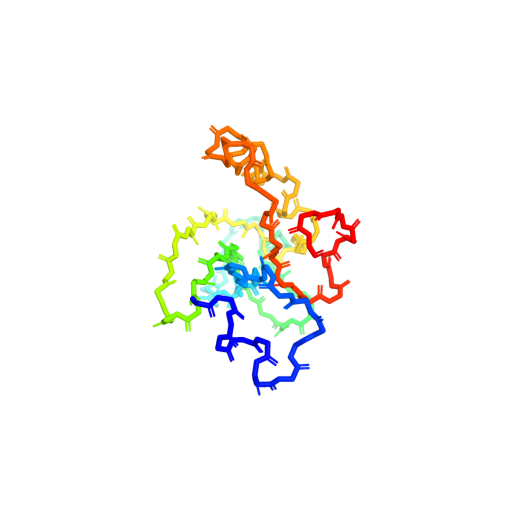 1
ATOM 677 C CA . ASP A 1 85 ? -16.575 3.431 1.401 1.00 82.94 85 ASP A CA 1
ATOM 678 C C . ASP A 1 85 ? -17.863 2.798 0.860 1.00 82.94 85 ASP A C 1
ATOM 680 O O . ASP A 1 85 ? -18.892 2.810 1.535 1.00 82.94 85 ASP A O 1
ATOM 684 N N . ALA A 1 86 ? -17.795 2.147 -0.307 1.00 82.94 86 ALA A N 1
ATOM 685 C CA . ALA A 1 86 ? -18.918 1.394 -0.864 1.00 82.94 86 ALA A CA 1
ATOM 686 C C . ALA A 1 86 ? -19.331 0.182 -0.004 1.00 82.94 86 ALA A C 1
ATOM 688 O O . ALA A 1 86 ? -20.494 -0.221 -0.022 1.00 82.94 86 ALA A O 1
ATOM 689 N N . LEU A 1 87 ? -18.397 -0.408 0.749 1.00 79.44 87 LEU A N 1
ATOM 690 C CA . LEU A 1 87 ? -18.631 -1.593 1.581 1.00 79.44 87 LEU A CA 1
ATOM 691 C C . LEU A 1 87 ? -18.986 -1.256 3.037 1.00 79.44 87 LEU A C 1
ATOM 693 O O . LEU A 1 87 ? -19.629 -2.060 3.713 1.00 79.44 87 LEU A O 1
ATOM 697 N N . ALA A 1 88 ? -18.546 -0.106 3.548 1.00 70.56 88 ALA A N 1
ATOM 698 C CA . ALA A 1 88 ? -18.492 0.150 4.984 1.00 70.56 88 ALA A CA 1
ATOM 699 C C . ALA A 1 88 ? -19.833 0.517 5.645 1.00 70.56 88 ALA A C 1
ATOM 701 O O . ALA A 1 88 ? -19.856 0.549 6.873 1.00 70.56 88 ALA A O 1
ATOM 702 N N . LEU A 1 89 ? -20.931 0.729 4.896 1.00 64.12 89 LEU A N 1
ATOM 703 C CA . LEU A 1 89 ? -22.321 0.903 5.386 1.00 64.12 89 LEU A CA 1
ATOM 704 C C . LEU A 1 89 ? -22.413 1.514 6.809 1.00 64.12 89 LEU A C 1
ATOM 706 O O . LEU A 1 89 ? -22.849 0.855 7.754 1.00 64.12 89 LEU A O 1
ATOM 710 N N . ASP A 1 90 ? -21.951 2.762 6.958 1.00 65.25 90 ASP A N 1
ATOM 711 C CA . ASP A 1 90 ? -21.978 3.578 8.193 1.00 65.25 90 ASP A CA 1
ATOM 712 C C . ASP A 1 90 ? -21.037 3.185 9.354 1.00 65.25 90 ASP A C 1
ATOM 714 O O . ASP A 1 90 ? -21.022 3.828 10.410 1.00 65.25 90 ASP A O 1
ATOM 718 N N . LYS A 1 91 ? -20.181 2.173 9.193 1.00 67.44 91 LYS A N 1
ATOM 719 C CA . LYS A 1 91 ? -19.196 1.794 10.216 1.00 67.44 91 LYS A CA 1
ATOM 720 C C . LYS A 1 91 ? -17.868 2.523 10.020 1.00 67.44 91 LYS A C 1
ATOM 722 O O . LYS A 1 91 ? -17.205 2.399 8.995 1.00 67.44 91 LYS A O 1
ATOM 727 N N . LYS A 1 92 ? -17.423 3.226 11.066 1.00 72.94 92 LYS A N 1
ATOM 728 C CA . LYS A 1 92 ? -16.102 3.873 11.114 1.00 72.94 92 LYS A CA 1
ATOM 729 C C . LYS A 1 92 ? -15.009 2.843 11.400 1.00 72.94 92 LYS A C 1
ATOM 731 O O . LYS A 1 92 ? -14.716 2.560 12.564 1.00 72.94 92 LYS A O 1
ATOM 736 N N . PHE A 1 93 ? -14.410 2.291 10.353 1.00 77.62 93 PHE A N 1
ATOM 737 C CA . PHE A 1 93 ? -13.245 1.412 10.451 1.00 77.62 93 PHE A CA 1
ATOM 738 C C . PHE A 1 93 ? -11.946 2.165 10.170 1.00 77.62 93 PHE A C 1
ATOM 740 O O . PHE A 1 93 ? -11.935 3.120 9.400 1.00 77.62 93 PHE A O 1
ATOM 747 N N . VAL A 1 94 ? -10.859 1.718 10.797 1.00 85.69 94 VAL A N 1
ATOM 748 C CA . VAL A 1 94 ? -9.516 2.281 10.616 1.00 85.69 94 VAL A CA 1
ATOM 749 C C . VAL A 1 94 ? -8.552 1.205 10.120 1.00 85.69 94 VAL A C 1
ATOM 751 O O . VAL A 1 94 ? -8.622 0.057 10.565 1.00 85.69 94 VAL A O 1
ATOM 754 N N . ILE A 1 95 ? -7.666 1.558 9.195 1.00 88.50 95 ILE A N 1
ATOM 755 C CA . ILE A 1 95 ? -6.629 0.690 8.637 1.00 88.50 95 ILE A CA 1
ATOM 756 C C . ILE A 1 95 ? -5.260 1.205 9.055 1.00 88.50 95 ILE A C 1
ATOM 758 O O . ILE A 1 95 ? -4.901 2.322 8.733 1.00 88.50 95 ILE A O 1
ATOM 762 N N . TYR A 1 96 ? -4.426 0.386 9.679 1.00 89.19 96 TYR A N 1
ATOM 763 C CA . TYR A 1 96 ? -3.056 0.827 9.939 1.00 89.19 96 TYR A CA 1
ATOM 764 C C . TYR A 1 96 ? -2.140 0.576 8.754 1.00 89.19 96 TYR A C 1
ATOM 766 O O . TYR A 1 96 ? -2.135 -0.512 8.189 1.00 89.19 96 TYR A O 1
ATOM 774 N N . GLY A 1 97 ? -1.338 1.574 8.406 1.00 90.12 97 GLY A N 1
ATOM 775 C CA . GLY A 1 97 ? -0.293 1.478 7.397 1.00 90.12 97 GLY A CA 1
ATOM 776 C C . GLY A 1 97 ? 1.017 2.054 7.907 1.00 90.12 97 GLY A C 1
ATOM 777 O O . GLY A 1 97 ? 1.072 2.686 8.964 1.00 90.12 97 GLY A O 1
ATOM 778 N N . ASP A 1 98 ? 2.081 1.833 7.147 1.00 87.62 98 ASP A N 1
ATOM 779 C CA . ASP A 1 98 ? 3.344 2.515 7.389 1.00 87.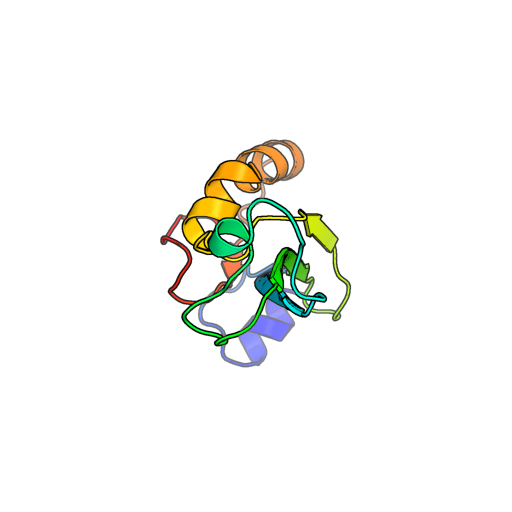62 98 ASP A CA 1
ATOM 780 C C . ASP A 1 98 ? 3.247 4.033 7.077 1.00 87.62 98 ASP A C 1
ATOM 782 O O . ASP A 1 98 ? 2.280 4.499 6.460 1.00 87.62 98 ASP A O 1
ATOM 786 N N . PRO A 1 99 ? 4.252 4.837 7.472 1.00 85.38 99 PRO A N 1
ATOM 787 C CA . PRO A 1 99 ? 4.263 6.274 7.194 1.00 85.38 99 PRO A CA 1
ATOM 788 C C . PRO A 1 99 ? 4.341 6.653 5.706 1.00 85.38 99 PRO A C 1
ATOM 790 O O . PRO A 1 99 ? 4.260 7.840 5.386 1.00 85.38 99 PRO A O 1
ATOM 793 N N . ALA A 1 100 ? 4.541 5.700 4.787 1.00 84.38 100 ALA A N 1
ATOM 794 C CA . ALA A 1 100 ? 4.520 5.973 3.354 1.00 84.38 100 ALA A CA 1
ATOM 795 C C . ALA A 1 100 ? 3.090 6.183 2.832 1.00 84.38 100 ALA A C 1
ATOM 797 O O . ALA A 1 100 ? 2.927 6.692 1.720 1.00 84.38 100 ALA A O 1
ATOM 798 N N . TYR A 1 101 ? 2.066 5.847 3.624 1.00 84.94 101 TYR A N 1
ATOM 799 C CA . TYR A 1 101 ? 0.670 6.157 3.342 1.00 84.94 101 TYR A CA 1
ATOM 800 C C . TYR A 1 101 ? 0.242 7.499 3.971 1.00 84.94 101 TYR A C 1
ATOM 802 O O . TYR A 1 101 ? 0.577 7.796 5.117 1.00 84.94 101 TYR A O 1
ATOM 810 N N . PRO A 1 102 ? -0.507 8.347 3.240 1.00 80.06 102 PRO A N 1
ATOM 811 C CA . PRO A 1 102 ? -0.963 9.638 3.749 1.00 80.06 102 PRO A CA 1
ATOM 812 C C . PRO A 1 102 ? -2.053 9.456 4.804 1.00 80.06 102 PRO A C 1
ATOM 814 O O . PRO A 1 102 ? -3.004 8.730 4.546 1.00 80.06 102 PRO A O 1
ATOM 817 N N . LEU A 1 103 ? -1.981 10.179 5.926 1.00 72.75 103 LEU A N 1
ATOM 818 C CA . LEU A 1 103 ? -3.011 10.145 6.971 1.00 72.75 103 LEU A CA 1
ATOM 819 C C . LEU A 1 103 ? -4.399 10.506 6.412 1.00 72.75 103 LEU A C 1
ATOM 821 O O . LEU A 1 103 ? -4.578 11.539 5.762 1.00 72.75 103 LEU A O 1
ATOM 825 N N . ARG A 1 104 ? -5.394 9.669 6.705 1.00 67.38 104 ARG A N 1
ATOM 826 C CA . ARG A 1 104 ? -6.818 9.909 6.438 1.00 67.38 104 ARG A CA 1
ATOM 827 C C . ARG A 1 104 ? -7.650 9.369 7.603 1.00 67.38 104 ARG A C 1
ATOM 829 O O . ARG A 1 104 ? -7.159 8.512 8.316 1.00 67.38 104 ARG A O 1
ATOM 836 N N . PRO A 1 105 ? -8.910 9.799 7.783 1.00 55.66 105 PRO A N 1
ATOM 837 C CA . PRO A 1 105 ? -9.772 9.303 8.866 1.00 55.66 105 PRO A CA 1
ATOM 838 C C . PRO A 1 105 ? -10.038 7.784 8.853 1.00 55.66 105 PRO A C 1
ATOM 840 O O . PRO A 1 105 ? -10.503 7.243 9.852 1.00 55.66 105 PRO A O 1
ATOM 843 N N . LEU A 1 106 ? -9.781 7.120 7.720 1.00 58.72 106 LEU A N 1
ATOM 844 C CA . LEU A 1 106 ? -9.857 5.666 7.542 1.00 58.72 106 LEU A CA 1
ATOM 845 C C . LEU A 1 106 ? -8.506 4.961 7.803 1.00 58.72 106 LEU A C 1
ATOM 847 O O . LEU A 1 106 ? -8.418 3.750 7.597 1.00 58.72 106 LEU A O 1
ATOM 851 N N . LEU A 1 107 ? -7.477 5.695 8.249 1.00 50.94 107 LEU A N 1
ATOM 852 C CA . LEU A 1 107 ? -6.158 5.202 8.668 1.00 50.94 107 LEU A CA 1
ATOM 853 C C .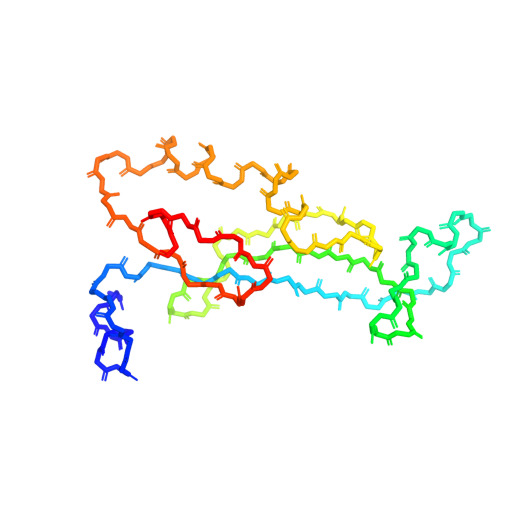 LEU A 1 107 ? -5.855 5.490 10.147 1.00 50.94 107 LEU A C 1
ATOM 855 O O . LEU A 1 107 ? -6.419 6.466 10.690 1.00 50.94 107 LEU A O 1
#

InterPro domains:
  IPR027806 Harbinger transposase-derived nuclease domain [PF13359] (19-105)

Foldseek 3Di:
DLCVVVVVPDPDSQAFWAKDKDWDADDQDPPPSVQQQAPVVRGGTFIKMFIAGPVGDTPDIDDRGTNPDQVQRVCVVRVVVVVCVVVQVPDQHAYHYDPSHDDDSND

pLDDT: mean 87.85, std 9.13, range [50.94, 97.0]

Secondary structure (DSSP, 8-state):
-HHHHHHTT-S-S-EEEEEEEEEEE-PPPSSSHHHHEETTTTEEEEEEEEEE-TTS-EEEEEEEEETT--HHHHHHHTTHHHHHHHH-TT---EEEE-TTSPP-TT-

Organism: Rhipicephalus microplus (NCBI:txid6941)

Radius of gyration: 15.53 Å; Cα contacts (8 Å, |Δi|>4): 173; chains: 1; bounding box: 41×24×46 Å

Mean predicted aligned error: 5.2 Å